Protein AF-A0A7C4N9R4-F1 (afdb_monomer)

Solvent-accessible surface area (backbone atoms only — not comparable to full-atom values): 5706 Å² total; per-residue (Å²): 134,59,68,68,58,55,52,54,51,51,54,52,52,48,67,73,39,48,69,63,49,50,54,56,51,49,53,52,53,55,53,52,48,53,55,52,50,52,53,49,50,54,52,49,50,53,50,51,52,51,52,51,42,49,74,77,51,40,91,87,53,85,85,86,76,92,73,82,71,53,86,92,49,47,90,48,56,90,73,58,88,70,93,50,72,66,64,56,61,74,74,109

Radius of gyration: 31.77 Å; Cα contacts (8 Å, |Δi|>4): 8; chains: 1; bounding box: 55×22×89 Å

pLDDT: mean 88.39, std 7.87, range [57.03, 98.25]

Structure (mmCIF, N/CA/C/O backbone):
data_AF-A0A7C4N9R4-F1
#
_entry.id   AF-A0A7C4N9R4-F1
#
loop_
_atom_site.group_PDB
_atom_site.id
_atom_site.type_symbol
_atom_site.label_atom_id
_atom_site.label_alt_id
_atom_site.label_comp_id
_atom_site.label_asym_id
_atom_site.label_entity_id
_atom_site.label_seq_id
_atom_site.pdbx_PDB_ins_code
_atom_site.Cartn_x
_atom_site.Cartn_y
_atom_site.Cartn_z
_atom_site.occupancy
_atom_site.B_iso_or_equiv
_atom_site.auth_seq_id
_atom_site.auth_comp_id
_atom_site.auth_asym_id
_atom_site.auth_atom_id
_atom_site.pdbx_PDB_model_num
ATOM 1 N N . MET A 1 1 ? 16.569 14.917 -42.619 1.00 57.03 1 MET A N 1
ATOM 2 C CA . MET A 1 1 ? 17.006 13.756 -41.808 1.00 57.03 1 MET A CA 1
ATOM 3 C C . MET A 1 1 ? 15.763 12.986 -41.402 1.00 57.03 1 MET A C 1
ATOM 5 O O . MET A 1 1 ? 14.921 13.553 -40.723 1.00 57.03 1 MET A O 1
ATOM 9 N N . ASN A 1 2 ? 15.597 11.750 -41.877 1.00 86.19 2 ASN A N 1
ATOM 10 C CA . ASN A 1 2 ? 14.375 10.978 -41.631 1.00 86.19 2 ASN A CA 1
ATOM 11 C C . ASN A 1 2 ? 14.369 10.428 -40.199 1.00 86.19 2 ASN A C 1
ATOM 13 O O . ASN A 1 2 ? 15.361 9.837 -39.770 1.00 86.19 2 ASN A O 1
ATOM 17 N N . LEU A 1 3 ? 13.250 10.583 -39.483 1.00 88.00 3 LEU A N 1
ATOM 18 C CA . LEU A 1 3 ? 13.058 10.098 -38.106 1.00 88.00 3 LEU A CA 1
ATOM 19 C C . LEU A 1 3 ? 13.391 8.599 -37.969 1.00 88.00 3 LEU A C 1
ATOM 21 O O . LEU A 1 3 ? 14.008 8.170 -36.997 1.00 88.00 3 LEU A O 1
ATOM 25 N N . ALA A 1 4 ? 13.061 7.822 -39.005 1.00 89.75 4 ALA A N 1
ATOM 26 C CA . ALA A 1 4 ? 13.375 6.401 -39.106 1.00 89.75 4 ALA A CA 1
ATOM 27 C C . ALA A 1 4 ? 14.886 6.113 -39.024 1.00 89.75 4 ALA A C 1
ATOM 29 O O . ALA A 1 4 ? 15.297 5.186 -38.332 1.00 89.75 4 ALA A O 1
ATOM 30 N N . ASN A 1 5 ? 15.726 6.939 -39.658 1.00 91.19 5 ASN A N 1
ATOM 31 C CA . ASN A 1 5 ? 17.179 6.759 -39.607 1.00 91.19 5 ASN A CA 1
ATOM 32 C C . ASN A 1 5 ? 17.736 7.076 -38.212 1.00 91.19 5 ASN A C 1
ATOM 34 O O . ASN A 1 5 ? 18.655 6.398 -37.762 1.00 91.19 5 ASN A O 1
ATOM 38 N N . ALA A 1 6 ? 17.169 8.058 -37.503 1.00 89.81 6 ALA A N 1
ATOM 39 C CA . ALA A 1 6 ? 17.585 8.385 -36.139 1.00 89.81 6 ALA A CA 1
ATOM 40 C C . ALA A 1 6 ? 17.281 7.241 -35.155 1.00 89.81 6 ALA A C 1
ATOM 42 O O . ALA A 1 6 ? 18.147 6.858 -34.368 1.00 89.81 6 ALA A O 1
ATOM 43 N N . LEU A 1 7 ? 16.088 6.641 -35.251 1.00 92.00 7 LEU A N 1
ATOM 44 C CA . LEU A 1 7 ? 15.712 5.469 -34.451 1.00 92.00 7 LEU A CA 1
ATOM 45 C C . LEU A 1 7 ? 16.626 4.270 -34.739 1.00 92.00 7 LEU A C 1
ATOM 47 O O . LEU A 1 7 ? 17.115 3.623 -33.813 1.00 92.00 7 LEU A O 1
ATOM 51 N N . LEU A 1 8 ? 16.907 4.006 -36.017 1.00 92.25 8 LEU A N 1
ATOM 52 C CA . LEU A 1 8 ? 17.722 2.867 -36.440 1.00 92.25 8 LEU A CA 1
ATOM 53 C C . LEU A 1 8 ? 19.186 2.997 -35.981 1.00 92.25 8 LEU A C 1
ATOM 55 O O . LEU A 1 8 ? 19.785 2.023 -35.520 1.00 92.25 8 LEU A O 1
ATOM 59 N N . VAL A 1 9 ? 19.746 4.210 -36.024 1.00 91.44 9 VAL A N 1
ATOM 60 C CA . VAL A 1 9 ? 21.082 4.507 -35.477 1.00 91.44 9 VAL A CA 1
ATOM 61 C C . VAL A 1 9 ? 21.100 4.379 -33.949 1.00 91.44 9 VAL A C 1
ATOM 63 O O . VAL A 1 9 ? 22.034 3.787 -33.403 1.00 91.44 9 VAL A O 1
ATOM 66 N N . GLY A 1 10 ? 20.061 4.854 -33.255 1.00 88.38 10 GLY A N 1
ATOM 67 C CA . GLY A 1 10 ? 19.928 4.710 -31.801 1.00 88.38 10 GLY A CA 1
ATOM 68 C C . GLY A 1 10 ? 19.888 3.247 -31.344 1.00 88.38 10 GLY A C 1
ATOM 69 O O . GLY A 1 10 ? 20.635 2.861 -30.443 1.00 88.38 10 GLY A O 1
ATOM 70 N N . LEU A 1 11 ? 19.095 2.403 -32.017 1.00 90.19 11 LEU A N 1
ATOM 71 C CA . LEU A 1 11 ? 19.055 0.959 -31.747 1.00 90.19 11 LEU A CA 1
ATOM 72 C C . LEU A 1 11 ? 20.422 0.300 -31.969 1.00 90.19 11 LEU A C 1
ATOM 74 O O . LEU A 1 11 ? 20.866 -0.503 -31.145 1.00 90.19 11 LEU A O 1
ATOM 78 N N . LYS A 1 12 ? 21.122 0.669 -33.050 1.00 90.62 12 LYS A N 1
ATOM 79 C CA . LYS A 1 12 ? 22.468 0.155 -33.338 1.00 90.62 12 LYS A CA 1
ATOM 80 C C . LYS A 1 12 ? 23.466 0.524 -32.235 1.00 90.62 12 LYS A C 1
ATOM 82 O O . LYS A 1 12 ? 24.302 -0.299 -31.870 1.00 90.62 12 LYS A O 1
ATOM 87 N N . HIS A 1 13 ? 23.352 1.723 -31.669 1.00 87.81 13 HIS A N 1
ATOM 88 C CA . HIS A 1 13 ? 24.212 2.188 -30.582 1.00 87.81 13 HIS A CA 1
ATOM 89 C C . HIS A 1 13 ? 23.984 1.413 -29.271 1.00 87.81 13 HIS A C 1
ATOM 91 O O . HIS A 1 13 ? 24.945 1.022 -28.608 1.00 87.81 13 HIS A O 1
ATOM 97 N N . ILE A 1 14 ? 22.725 1.110 -28.931 1.00 89.44 14 ILE A N 1
ATOM 98 C CA . ILE A 1 14 ? 22.378 0.240 -27.790 1.00 89.44 14 ILE A CA 1
ATOM 99 C C . ILE A 1 14 ? 22.977 -1.162 -27.987 1.00 89.44 14 ILE A C 1
ATOM 101 O O . ILE A 1 14 ? 23.542 -1.748 -27.064 1.00 89.44 14 ILE A O 1
ATOM 105 N N . TRP A 1 15 ? 22.909 -1.690 -29.212 1.00 88.38 15 TRP A N 1
ATOM 106 C CA . TRP A 1 15 ? 23.471 -2.999 -29.550 1.00 88.38 15 TRP A CA 1
ATOM 107 C C . TRP A 1 15 ? 25.002 -3.055 -29.500 1.00 88.38 15 TRP A C 1
ATOM 109 O O . TRP A 1 15 ? 25.553 -4.114 -29.186 1.00 88.38 15 TRP A O 1
ATOM 119 N N . ALA A 1 16 ? 25.678 -1.940 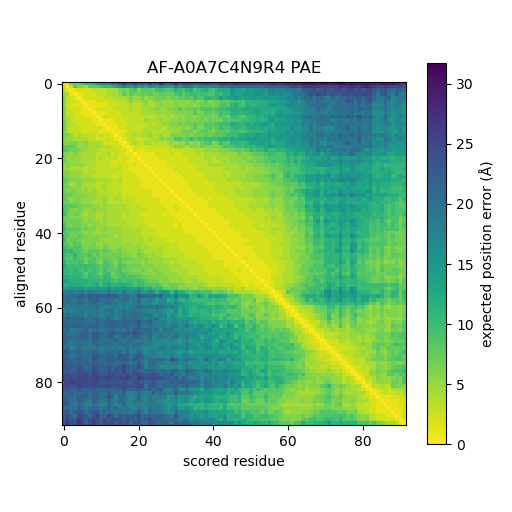-29.789 1.00 92.06 16 ALA A N 1
ATOM 120 C CA . ALA A 1 16 ? 27.133 -1.820 -29.730 1.00 92.06 16 ALA A CA 1
ATOM 121 C C . ALA A 1 16 ? 27.666 -1.767 -28.285 1.00 92.06 16 ALA A C 1
ATOM 123 O O . ALA A 1 16 ? 28.744 -2.291 -28.011 1.00 92.06 16 ALA A O 1
ATOM 124 N N . HIS A 1 17 ? 26.901 -1.204 -27.341 1.00 91.50 17 HIS A N 1
ATOM 125 C CA . HIS A 1 17 ? 27.314 -1.028 -25.941 1.00 91.50 17 HIS A CA 1
ATOM 126 C C . HIS A 1 17 ? 26.474 -1.848 -24.954 1.00 91.50 17 HIS A C 1
ATOM 128 O O . HIS A 1 17 ? 25.941 -1.326 -23.973 1.00 91.50 17 HIS A O 1
ATOM 134 N N . LYS A 1 18 ? 26.422 -3.165 -25.180 1.00 89.06 18 LYS A N 1
ATOM 135 C CA . LYS A 1 18 ? 25.600 -4.120 -24.415 1.00 89.06 18 LYS A CA 1
ATOM 136 C C . LYS A 1 18 ? 25.760 -3.978 -22.896 1.00 89.06 18 LYS A C 1
ATOM 138 O O . LYS A 1 18 ? 24.762 -3.886 -22.196 1.00 89.06 18 LYS A O 1
ATOM 143 N N . PHE A 1 19 ? 26.992 -3.903 -22.384 1.00 93.06 19 PHE A N 1
ATOM 144 C CA . PHE A 1 19 ? 27.240 -3.844 -20.935 1.00 93.06 19 PHE A CA 1
ATOM 145 C C . PHE A 1 19 ? 26.679 -2.571 -20.288 1.00 93.06 19 PHE A C 1
ATOM 147 O O . PHE A 1 19 ? 25.941 -2.637 -19.307 1.00 93.06 19 PHE A O 1
ATOM 154 N N . ARG A 1 20 ? 26.975 -1.408 -20.880 1.00 93.25 20 ARG A N 1
ATOM 155 C CA . ARG A 1 20 ? 26.483 -0.117 -20.388 1.00 93.25 20 ARG A CA 1
ATOM 156 C C . ARG A 1 20 ? 24.960 -0.051 -20.457 1.00 93.25 20 ARG A C 1
ATOM 158 O O . ARG A 1 20 ? 24.335 0.323 -19.473 1.00 93.25 20 ARG A O 1
ATOM 165 N N . SER A 1 21 ? 24.378 -0.442 -21.592 1.00 93.81 21 SER A N 1
ATOM 166 C CA . SER A 1 21 ? 22.927 -0.427 -21.792 1.00 93.81 21 SER A CA 1
ATOM 167 C C . SER A 1 21 ? 22.190 -1.367 -20.837 1.00 93.81 21 SER A C 1
ATOM 169 O O . SER A 1 21 ? 21.154 -0.987 -20.295 1.0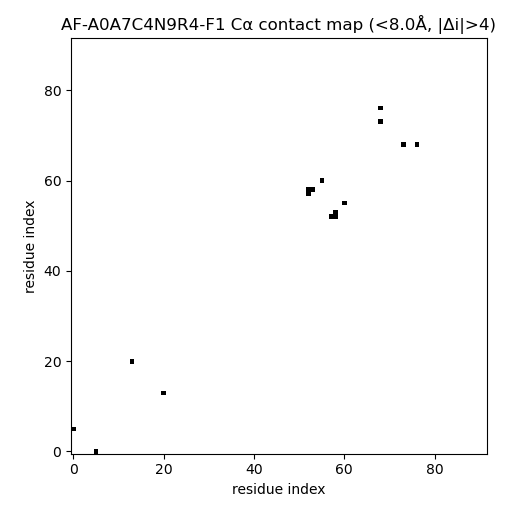0 93.81 21 SER A O 1
ATOM 171 N N . VAL A 1 22 ? 22.728 -2.563 -20.577 1.00 94.25 22 VAL A N 1
ATOM 172 C CA . VAL A 1 22 ? 22.143 -3.505 -19.611 1.00 94.25 22 VAL A CA 1
ATOM 173 C C . VAL A 1 22 ? 22.176 -2.924 -18.201 1.00 94.25 22 VAL A C 1
ATOM 175 O O . VAL A 1 22 ? 21.141 -2.907 -17.540 1.00 94.25 22 VAL A O 1
ATOM 178 N N . LEU A 1 23 ? 23.315 -2.384 -17.754 1.00 95.56 23 LEU A N 1
ATOM 179 C CA . LEU A 1 23 ? 23.438 -1.838 -16.401 1.00 95.56 23 LEU A CA 1
ATOM 180 C C . LEU A 1 23 ? 22.494 -0.648 -16.164 1.00 95.56 23 LEU A C 1
ATOM 182 O O . LEU A 1 23 ? 21.852 -0.568 -15.118 1.00 95.56 23 LEU A O 1
ATOM 186 N N . THR A 1 24 ? 22.347 0.243 -17.152 1.00 94.44 24 THR A N 1
ATOM 187 C CA . THR A 1 24 ? 21.419 1.381 -17.049 1.00 94.44 24 THR A CA 1
ATOM 188 C C . THR A 1 24 ? 19.959 0.939 -17.010 1.00 94.44 24 THR A C 1
ATOM 190 O O . THR A 1 24 ? 19.180 1.474 -16.227 1.00 94.44 24 THR A O 1
ATOM 193 N N . MET A 1 25 ? 19.584 -0.057 -17.819 1.00 95.25 25 MET A N 1
ATOM 194 C CA . MET A 1 25 ? 18.213 -0.571 -17.837 1.00 95.25 25 MET A CA 1
ATOM 195 C C . MET A 1 25 ? 17.882 -1.335 -16.555 1.00 95.25 25 MET A C 1
ATOM 197 O O . MET A 1 25 ? 16.802 -1.146 -16.002 1.00 95.25 25 MET A O 1
ATOM 201 N N . LEU A 1 26 ? 18.821 -2.136 -16.04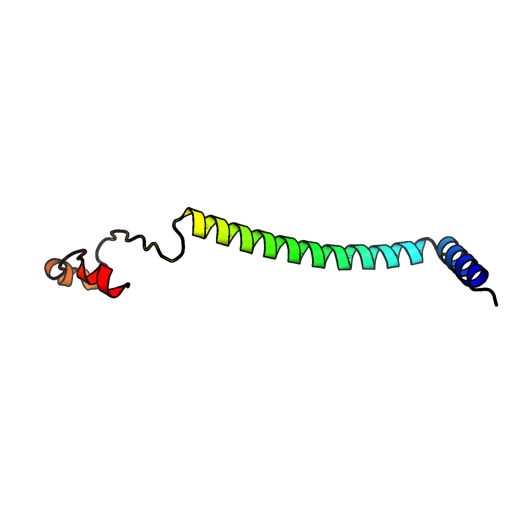1 1.00 96.31 26 LEU A N 1
ATOM 202 C CA . LEU A 1 26 ? 18.674 -2.816 -14.753 1.00 96.31 26 LEU A CA 1
ATOM 203 C C . LEU A 1 26 ? 18.441 -1.818 -13.619 1.00 96.31 26 LEU A C 1
ATOM 205 O O . LEU A 1 26 ? 17.522 -2.013 -12.833 1.00 96.31 26 LEU A O 1
ATOM 209 N N . GLY A 1 27 ? 19.209 -0.726 -13.567 1.00 96.38 27 GLY A N 1
ATOM 210 C CA . GLY A 1 27 ? 19.013 0.317 -12.557 1.00 96.38 27 GLY A CA 1
ATOM 211 C C . GLY A 1 27 ? 17.600 0.907 -12.579 1.00 96.38 27 GLY A C 1
ATOM 212 O O . GLY A 1 27 ? 16.971 1.037 -11.531 1.00 96.38 27 GLY A O 1
ATOM 213 N N . ILE A 1 28 ? 17.067 1.195 -13.771 1.00 97.06 28 ILE A N 1
ATOM 214 C CA . ILE A 1 28 ? 15.704 1.728 -13.926 1.00 97.06 28 ILE A CA 1
ATOM 215 C C . ILE A 1 28 ? 14.657 0.691 -13.496 1.00 97.06 28 ILE A C 1
ATOM 217 O O . ILE A 1 28 ? 13.745 1.020 -12.740 1.00 97.06 28 ILE A O 1
ATOM 221 N N . VAL A 1 29 ? 14.793 -0.565 -13.934 1.00 97.12 29 VAL A N 1
ATOM 222 C CA . VAL A 1 29 ? 13.842 -1.638 -13.597 1.00 97.12 29 VAL A CA 1
ATOM 223 C C . VAL A 1 29 ? 13.831 -1.911 -12.094 1.00 97.12 29 VAL A C 1
ATOM 225 O O . VAL A 1 29 ? 12.759 -1.978 -11.493 1.00 97.12 29 VAL A O 1
ATOM 228 N N . LEU A 1 30 ? 15.001 -2.021 -11.465 1.00 96.88 30 LEU A N 1
ATOM 229 C CA . LEU A 1 30 ? 15.114 -2.230 -10.020 1.00 96.88 30 LEU A CA 1
ATOM 230 C C . LEU A 1 30 ? 14.588 -1.023 -9.228 1.00 96.88 30 LEU A C 1
ATOM 232 O O . LEU A 1 30 ? 13.894 -1.201 -8.230 1.00 96.88 30 LEU A O 1
ATOM 236 N N . GLY A 1 31 ? 14.844 0.200 -9.701 1.00 97.25 31 GLY A N 1
ATOM 237 C CA . GLY A 1 31 ? 14.340 1.419 -9.067 1.00 97.25 31 GLY A CA 1
ATOM 238 C C . GLY A 1 31 ? 12.812 1.511 -9.087 1.00 97.25 31 GLY A C 1
ATOM 239 O O . GLY A 1 31 ? 12.181 1.658 -8.040 1.00 97.25 31 GLY A O 1
ATOM 240 N N . VAL A 1 32 ? 12.203 1.374 -10.269 1.00 97.56 32 VAL A N 1
ATOM 241 C CA . VAL A 1 32 ? 10.741 1.465 -10.415 1.00 97.56 32 VAL A CA 1
ATOM 242 C C . VAL A 1 32 ? 10.046 0.290 -9.727 1.00 97.56 32 VAL A C 1
ATOM 244 O O . VAL A 1 32 ? 9.039 0.495 -9.051 1.00 97.56 32 VAL A O 1
ATOM 247 N N . SER A 1 33 ? 10.585 -0.929 -9.836 1.00 97.81 33 SER A N 1
ATOM 248 C CA . SER A 1 33 ? 9.977 -2.106 -9.197 1.00 97.81 33 SER A CA 1
ATOM 249 C C . SER A 1 33 ? 9.962 -2.014 -7.672 1.00 97.81 33 SER A C 1
ATOM 251 O O . SER A 1 33 ? 8.946 -2.359 -7.075 1.00 97.81 33 SER A O 1
ATOM 253 N N . SER A 1 34 ? 11.020 -1.492 -7.042 1.00 97.62 34 SER A N 1
ATOM 254 C CA . SER A 1 34 ? 11.061 -1.280 -5.588 1.00 97.62 34 SER A CA 1
ATOM 255 C C . SER A 1 34 ? 9.970 -0.311 -5.115 1.00 97.62 34 SER A C 1
ATOM 257 O O . SER A 1 34 ? 9.229 -0.610 -4.176 1.00 97.62 34 SER A O 1
ATOM 259 N N . LEU A 1 35 ? 9.798 0.812 -5.824 1.00 97.62 35 LEU A N 1
ATOM 260 C CA . LEU A 1 35 ? 8.752 1.791 -5.517 1.00 97.62 35 LEU A CA 1
ATOM 261 C C . LEU A 1 35 ? 7.354 1.177 -5.657 1.00 97.62 35 LEU A C 1
ATOM 263 O O . LEU A 1 35 ? 6.518 1.322 -4.764 1.00 97.62 35 LEU A O 1
ATOM 267 N N . VAL A 1 36 ? 7.110 0.461 -6.758 1.00 97.94 36 VAL A N 1
ATOM 268 C CA . VAL A 1 36 ? 5.823 -0.204 -7.005 1.00 97.94 36 VAL A CA 1
ATOM 269 C C . VAL A 1 36 ? 5.547 -1.277 -5.949 1.00 97.94 36 VAL A C 1
ATOM 271 O O . VAL A 1 36 ? 4.427 -1.351 -5.445 1.00 97.94 36 VAL A O 1
ATOM 274 N N . ALA A 1 37 ? 6.551 -2.073 -5.572 1.00 98.25 37 ALA A N 1
ATOM 275 C CA . ALA A 1 37 ? 6.414 -3.115 -4.559 1.00 98.25 37 ALA A CA 1
ATOM 276 C C . ALA A 1 37 ? 6.038 -2.532 -3.191 1.00 98.25 37 ALA A C 1
ATOM 278 O O . ALA A 1 37 ? 5.084 -2.998 -2.569 1.00 98.25 37 ALA A O 1
ATOM 279 N N . MET A 1 38 ? 6.728 -1.477 -2.746 1.00 98.19 38 MET A N 1
ATOM 280 C CA . MET A 1 38 ? 6.408 -0.815 -1.480 1.00 98.19 38 MET A CA 1
ATOM 281 C C . MET A 1 38 ? 4.984 -0.245 -1.489 1.00 98.19 38 MET A C 1
ATOM 283 O O . MET A 1 38 ? 4.228 -0.467 -0.544 1.00 98.19 38 MET A O 1
ATOM 287 N N . ALA A 1 39 ? 4.588 0.435 -2.569 1.00 97.75 39 ALA A N 1
ATOM 288 C CA . ALA A 1 39 ? 3.237 0.978 -2.700 1.00 97.75 39 ALA A CA 1
ATOM 289 C C . ALA A 1 39 ? 2.163 -0.124 -2.666 1.00 97.75 39 ALA A C 1
ATOM 291 O O . ALA A 1 39 ? 1.125 0.038 -2.022 1.00 97.75 39 ALA A O 1
ATOM 292 N N . ALA A 1 40 ? 2.422 -1.259 -3.322 1.00 98.25 40 ALA A N 1
ATOM 293 C CA . ALA A 1 40 ? 1.522 -2.406 -3.320 1.00 98.25 40 ALA A CA 1
ATOM 294 C C . ALA A 1 40 ? 1.383 -3.031 -1.924 1.00 98.25 40 ALA A C 1
ATOM 296 O O . ALA A 1 40 ? 0.266 -3.336 -1.512 1.00 98.25 40 ALA A O 1
ATOM 297 N N . ILE A 1 41 ? 2.487 -3.173 -1.181 1.00 98.12 41 ILE A N 1
ATOM 298 C CA . ILE A 1 41 ? 2.473 -3.690 0.195 1.00 98.12 41 ILE A CA 1
ATOM 299 C C . ILE A 1 41 ? 1.638 -2.783 1.098 1.00 98.12 41 ILE A C 1
ATOM 301 O O . ILE A 1 41 ? 0.728 -3.267 1.766 1.00 98.12 41 ILE A O 1
ATOM 305 N N . VAL A 1 42 ? 1.899 -1.472 1.079 1.00 97.56 42 VAL A N 1
ATOM 306 C CA . VAL A 1 42 ? 1.171 -0.505 1.917 1.00 97.56 42 VAL A CA 1
ATOM 307 C C . VAL A 1 42 ? -0.323 -0.543 1.612 1.00 97.56 42 VAL A C 1
ATOM 309 O O . VAL A 1 42 ? -1.137 -0.678 2.523 1.00 97.56 42 VAL A O 1
ATOM 312 N N . LYS A 1 43 ? -0.691 -0.511 0.328 1.00 97.50 43 LYS A N 1
ATOM 313 C CA . LYS A 1 43 ? -2.096 -0.568 -0.084 1.00 97.50 43 LYS A CA 1
ATOM 314 C C . LYS A 1 43 ? -2.755 -1.904 0.273 1.00 97.50 43 LYS A C 1
ATOM 316 O O . LYS A 1 43 ? -3.924 -1.934 0.645 1.00 97.50 43 LYS A O 1
ATOM 321 N N . GLY A 1 44 ? -2.010 -3.005 0.183 1.00 97.44 44 GLY A N 1
ATOM 322 C CA . GLY A 1 44 ? -2.465 -4.323 0.618 1.00 97.44 44 GLY A CA 1
ATOM 323 C C . GLY A 1 44 ? -2.745 -4.371 2.120 1.00 97.44 44 GLY A C 1
ATOM 324 O O . GLY A 1 44 ? -3.793 -4.864 2.530 1.00 97.44 44 GLY A O 1
ATOM 325 N N . MET A 1 45 ? -1.852 -3.804 2.933 1.00 97.38 45 MET A N 1
ATOM 326 C CA . MET A 1 45 ? -2.032 -3.706 4.384 1.00 97.38 45 MET A CA 1
ATOM 327 C C . MET A 1 45 ? -3.221 -2.820 4.758 1.00 97.38 45 MET A C 1
ATOM 329 O O . MET A 1 45 ? -4.005 -3.200 5.621 1.00 97.38 45 MET A O 1
ATOM 333 N N . GLU A 1 46 ? -3.381 -1.667 4.108 1.00 96.38 46 GLU A N 1
ATOM 334 C CA . GLU A 1 46 ? -4.506 -0.757 4.350 1.00 96.38 46 GLU A CA 1
ATOM 335 C C . GLU A 1 46 ? -5.848 -1.439 4.059 1.00 96.38 46 GLU A C 1
ATOM 337 O O . GLU A 1 46 ? -6.755 -1.421 4.894 1.00 96.38 46 GLU A O 1
ATOM 342 N N . ASN A 1 47 ? -5.950 -2.114 2.910 1.00 97.00 47 ASN A N 1
ATOM 343 C CA . ASN A 1 47 ? -7.143 -2.874 2.546 1.00 97.00 47 ASN A CA 1
ATOM 344 C C . ASN A 1 47 ? -7.401 -4.026 3.526 1.00 97.00 47 ASN A C 1
ATOM 346 O O . ASN A 1 47 ? -8.520 -4.161 4.013 1.00 97.00 47 ASN A O 1
ATOM 350 N N . GLY A 1 48 ? -6.373 -4.809 3.870 1.00 95.38 48 GLY A N 1
ATOM 351 C CA . GLY A 1 48 ? -6.506 -5.919 4.814 1.00 95.38 48 GLY A CA 1
ATOM 352 C C . GLY A 1 48 ? -6.913 -5.458 6.216 1.00 95.38 48 GLY A C 1
ATOM 353 O O . GLY A 1 48 ? -7.770 -6.072 6.846 1.00 95.38 48 GLY A O 1
ATOM 354 N N . MET A 1 49 ? -6.366 -4.335 6.691 1.00 93.50 49 MET A N 1
ATOM 355 C CA . MET A 1 49 ? -6.754 -3.738 7.970 1.00 93.50 49 MET A CA 1
ATOM 356 C C . MET A 1 49 ? -8.206 -3.257 7.941 1.00 93.50 49 MET A C 1
ATOM 358 O O . MET A 1 49 ? -8.951 -3.486 8.893 1.00 93.50 49 MET A O 1
ATOM 362 N N . LYS A 1 50 ? -8.630 -2.631 6.840 1.00 92.06 50 LYS A N 1
ATOM 363 C CA . LYS A 1 50 ? -10.017 -2.196 6.656 1.00 92.06 50 LYS A CA 1
ATOM 364 C C . LYS A 1 50 ? -10.983 -3.381 6.617 1.00 92.06 50 LYS A C 1
ATOM 366 O O . LYS A 1 50 ? -12.019 -3.332 7.272 1.00 92.06 50 LYS A O 1
ATOM 371 N N . GLU A 1 51 ? -10.652 -4.444 5.892 1.00 93.88 51 GLU A N 1
ATOM 372 C CA . GLU A 1 51 ? -11.458 -5.668 5.840 1.00 93.88 51 GLU A CA 1
ATOM 373 C C . GLU A 1 51 ? -11.546 -6.345 7.210 1.00 93.88 51 GLU A C 1
ATOM 375 O O . GLU A 1 51 ? -12.642 -6.705 7.639 1.00 93.88 51 GLU A O 1
ATOM 380 N N . ALA A 1 52 ? -10.430 -6.443 7.939 1.00 90.12 52 ALA A N 1
ATOM 381 C CA . ALA A 1 52 ? -10.414 -6.973 9.300 1.00 90.12 52 ALA A CA 1
ATOM 382 C C . ALA A 1 52 ? -11.276 -6.129 10.252 1.00 90.12 52 ALA A C 1
ATOM 384 O O . ALA A 1 52 ? -12.049 -6.678 11.037 1.00 90.12 52 ALA 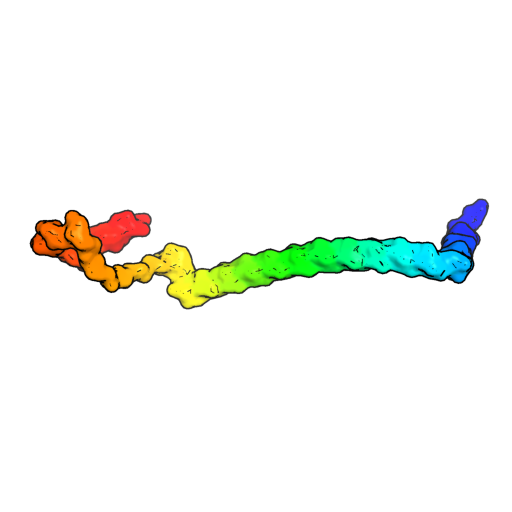A O 1
ATOM 385 N N . LEU A 1 53 ? -11.194 -4.799 10.156 1.00 89.31 53 LEU A N 1
ATOM 386 C CA . LEU A 1 53 ? -12.020 -3.882 10.940 1.00 89.31 53 LEU A CA 1
ATOM 387 C C . LEU A 1 53 ? -13.514 -4.084 10.652 1.00 89.31 53 LEU A C 1
ATOM 389 O O . LEU A 1 53 ? -14.315 -4.197 11.579 1.00 89.31 53 LEU A O 1
ATOM 393 N N . ILE A 1 54 ? -13.888 -4.177 9.374 1.00 88.69 54 ILE A N 1
ATOM 394 C CA . ILE A 1 54 ? -15.271 -4.440 8.962 1.00 88.69 54 ILE A CA 1
ATOM 395 C C . ILE A 1 54 ? -15.731 -5.804 9.495 1.00 88.69 54 ILE A C 1
ATOM 397 O O . ILE A 1 54 ? -16.806 -5.894 10.086 1.00 88.69 54 ILE A O 1
ATOM 401 N N . ALA A 1 55 ? -14.906 -6.847 9.368 1.00 88.00 55 ALA A N 1
ATOM 402 C CA . ALA A 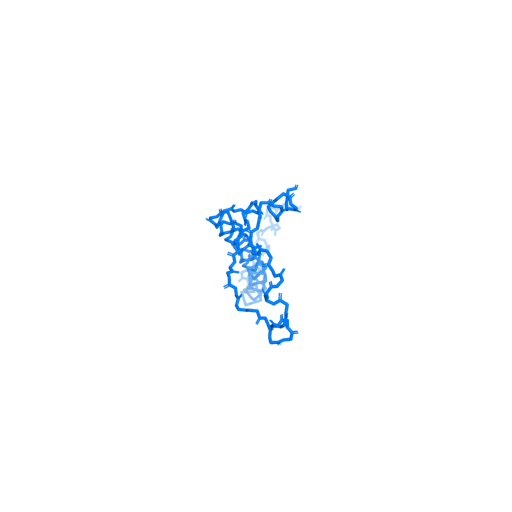1 55 ? -15.223 -8.190 9.851 1.00 88.00 55 ALA A CA 1
ATOM 403 C C . ALA A 1 55 ? -15.419 -8.253 11.377 1.00 88.00 55 ALA A C 1
ATOM 405 O O . ALA A 1 55 ? -16.248 -9.024 11.862 1.00 88.00 55 ALA A O 1
ATOM 406 N N . MET A 1 56 ? -14.704 -7.425 12.147 1.00 84.94 56 MET A N 1
ATOM 407 C CA . MET A 1 56 ? -14.873 -7.341 13.603 1.00 84.94 56 MET A CA 1
ATOM 408 C C . MET A 1 56 ? -16.178 -6.646 14.031 1.00 84.94 56 MET A C 1
ATOM 410 O O . MET A 1 56 ? -16.604 -6.813 15.180 1.00 84.94 56 MET A O 1
ATOM 414 N N . GLY A 1 57 ? -16.858 -5.958 13.109 1.00 82.50 57 GLY A N 1
ATOM 415 C CA . GLY A 1 57 ? -18.117 -5.244 13.336 1.00 82.50 57 GLY A CA 1
ATOM 416 C C . GLY A 1 57 ? -18.053 -3.741 13.064 1.00 82.50 57 GLY A C 1
ATOM 417 O O . GLY A 1 57 ? -18.974 -3.031 13.451 1.00 82.50 57 GLY A O 1
ATOM 418 N N . GLY A 1 58 ? -16.996 -3.264 12.398 1.00 81.50 58 GLY A N 1
ATOM 419 C CA . GLY A 1 58 ? -16.835 -1.862 12.024 1.00 81.50 58 GLY A CA 1
ATOM 420 C C . GLY A 1 58 ? -16.457 -0.952 13.193 1.00 81.50 58 GLY A C 1
ATOM 421 O O . GLY A 1 58 ? -16.120 -1.413 14.282 1.00 81.50 58 GLY A O 1
ATOM 422 N N . LEU A 1 59 ? -16.494 0.359 12.944 1.00 75.88 59 LEU A N 1
ATOM 423 C CA . LEU A 1 59 ? -16.215 1.383 13.959 1.00 75.88 59 LEU A CA 1
ATOM 424 C C . LEU A 1 59 ? -17.375 1.572 14.946 1.00 75.88 59 LEU A C 1
ATOM 426 O O . LEU A 1 59 ? -17.165 2.092 16.035 1.00 75.88 59 LEU A O 1
ATOM 430 N N . ASP A 1 60 ? -18.570 1.102 14.590 1.00 76.44 60 ASP A N 1
ATOM 431 C CA . ASP A 1 60 ? -19.791 1.278 15.384 1.00 76.44 60 ASP A CA 1
ATOM 432 C C . ASP A 1 60 ? -19.936 0.231 16.501 1.00 76.44 60 ASP A C 1
ATOM 434 O O . ASP A 1 60 ? -20.900 0.247 17.267 1.00 76.44 60 ASP A O 1
ATOM 438 N N . LYS A 1 61 ? -18.992 -0.716 16.603 1.00 75.88 61 LYS A N 1
ATOM 439 C CA . LYS A 1 61 ? -19.040 -1.805 17.579 1.00 75.88 61 LYS A CA 1
ATOM 440 C C . LYS A 1 61 ? -17.932 -1.665 18.614 1.00 75.88 61 LYS A C 1
ATOM 442 O O . LYS A 1 61 ? -16.760 -1.913 18.338 1.00 75.88 61 LYS A O 1
ATOM 447 N N . VAL A 1 62 ? -18.330 -1.370 19.847 1.00 77.25 62 VAL A N 1
ATOM 448 C CA . VAL A 1 62 ? -17.436 -1.346 21.009 1.00 77.25 62 VAL A CA 1
ATOM 449 C C . VAL A 1 62 ? -17.523 -2.682 21.746 1.00 77.25 62 VAL A C 1
ATOM 451 O O . VAL A 1 62 ? -18.595 -3.104 22.176 1.00 77.25 62 VAL A O 1
ATOM 454 N 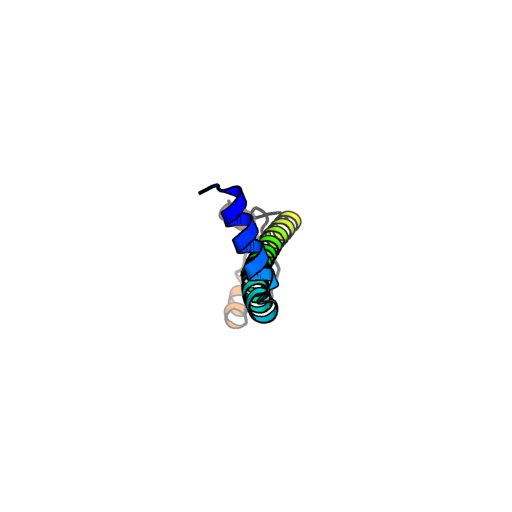N . LEU A 1 63 ? -16.388 -3.369 21.887 1.00 76.81 63 LEU A N 1
ATOM 455 C CA . LEU A 1 63 ? -16.274 -4.590 22.687 1.00 76.81 63 LEU A CA 1
ATOM 456 C C . LEU A 1 63 ? -15.767 -4.230 24.083 1.00 76.81 63 LEU A C 1
ATOM 458 O O . LEU A 1 63 ? -14.621 -3.818 24.240 1.00 76.81 63 LEU A O 1
ATOM 462 N N . THR A 1 64 ? -16.598 -4.419 25.101 1.00 79.75 64 THR A N 1
ATOM 463 C CA . THR A 1 64 ? -16.207 -4.226 26.499 1.00 79.75 64 THR A CA 1
ATOM 464 C C . THR A 1 64 ? -15.733 -5.554 27.091 1.00 79.75 64 THR A C 1
ATOM 466 O O . THR A 1 64 ? -16.472 -6.544 27.126 1.00 79.75 64 THR A O 1
ATOM 469 N N . ARG A 1 65 ? -14.481 -5.598 27.560 1.00 79.50 65 ARG A N 1
ATOM 470 C CA . ARG A 1 65 ? -13.906 -6.744 28.283 1.00 79.50 65 ARG A CA 1
ATOM 471 C C . ARG A 1 65 ? -13.883 -6.449 29.771 1.00 79.50 65 ARG A C 1
ATOM 473 O O . ARG A 1 65 ? -13.597 -5.326 30.165 1.00 79.50 65 ARG A O 1
ATOM 480 N N . ASP A 1 66 ? -14.272 -7.438 30.566 1.00 79.75 66 ASP A N 1
ATOM 481 C CA . ASP A 1 66 ? -14.168 -7.326 32.015 1.00 79.75 66 ASP A CA 1
ATOM 482 C C . ASP A 1 66 ? -12.713 -7.589 32.388 1.00 79.75 66 ASP A C 1
ATOM 484 O O . ASP A 1 66 ? -12.163 -8.637 32.048 1.00 79.75 66 ASP A O 1
ATOM 488 N N . GLU A 1 67 ? -12.094 -6.605 33.027 1.00 81.81 67 GLU A N 1
ATOM 489 C CA . GLU A 1 67 ? -10.799 -6.744 33.682 1.00 81.81 67 GLU A CA 1
ATOM 490 C C . GLU A 1 67 ? -10.979 -6.554 35.185 1.00 81.81 67 GLU A C 1
ATOM 492 O O . GLU A 1 67 ? -11.899 -5.865 35.637 1.00 81.81 67 GLU A O 1
ATOM 497 N N . ASP A 1 68 ? -10.093 -7.178 35.958 1.00 83.19 68 ASP A N 1
ATOM 498 C CA . ASP A 1 68 ? -10.047 -6.970 37.397 1.00 83.19 68 A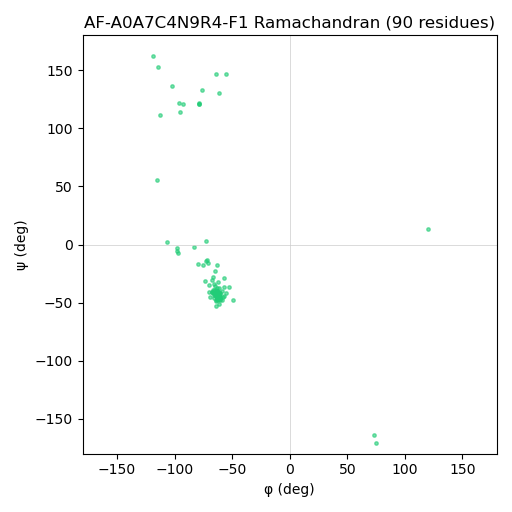SP A CA 1
ATOM 499 C C . ASP A 1 68 ? -9.685 -5.517 37.719 1.00 83.19 68 ASP A C 1
ATOM 501 O O . ASP A 1 68 ? -8.915 -4.859 37.015 1.00 83.19 68 ASP A O 1
ATOM 505 N N . VAL A 1 69 ? -10.246 -5.011 38.817 1.00 83.31 69 VAL A N 1
ATOM 506 C CA . VAL A 1 69 ? -10.015 -3.634 39.255 1.00 83.31 69 VAL A CA 1
ATOM 507 C C . VAL A 1 69 ? -8.519 -3.436 39.549 1.00 83.31 69 VAL A C 1
ATOM 509 O O . VAL A 1 69 ? -7.942 -4.228 40.299 1.00 83.31 69 VAL A O 1
ATOM 512 N N . PRO A 1 70 ? -7.874 -2.382 39.014 1.00 87.88 70 PRO A N 1
ATOM 513 C CA . PRO A 1 70 ? -6.472 -2.100 39.296 1.00 87.88 70 PRO A CA 1
ATOM 514 C C . PRO A 1 70 ? -6.196 -1.972 40.809 1.00 87.88 70 PRO A C 1
ATOM 516 O O . PRO A 1 70 ? -7.022 -1.395 41.520 1.00 87.88 70 PRO A O 1
ATOM 519 N N . PRO A 1 71 ? -5.012 -2.372 41.320 1.00 86.69 71 PRO A N 1
ATOM 520 C CA . PRO A 1 71 ? -4.735 -2.419 42.767 1.00 86.69 71 PRO A CA 1
ATOM 521 C C . PRO A 1 71 ? -4.923 -1.085 43.508 1.00 86.69 71 PRO A C 1
ATOM 523 O O . PRO A 1 71 ? -5.266 -1.043 44.682 1.00 86.69 71 PRO A O 1
ATOM 526 N N . HIS A 1 72 ? -4.723 0.041 42.819 1.00 88.50 72 HIS A N 1
ATOM 527 C CA . HIS A 1 72 ? -4.901 1.380 43.387 1.00 88.50 72 HIS A CA 1
ATOM 528 C C . HIS A 1 72 ? -6.376 1.827 43.456 1.00 88.50 72 HIS A C 1
ATOM 530 O O . HIS A 1 72 ? -6.702 2.767 44.178 1.00 88.50 72 HIS A O 1
ATOM 536 N N . GLN A 1 73 ? -7.275 1.162 42.725 1.00 84.25 73 GLN A N 1
ATOM 537 C CA . GLN A 1 73 ? -8.719 1.428 42.681 1.00 84.25 73 GLN A CA 1
ATOM 538 C C . GLN A 1 73 ? -9.542 0.365 43.414 1.00 84.25 73 GLN A C 1
ATOM 540 O O . GLN A 1 73 ? -10.762 0.470 43.463 1.00 84.25 73 GLN A O 1
ATOM 545 N N . GLU A 1 74 ? -8.899 -0.626 44.033 1.00 83.44 74 GLU A N 1
ATOM 546 C CA . GLU A 1 74 ? -9.580 -1.748 44.685 1.00 83.44 74 GLU A CA 1
ATOM 547 C C . GLU A 1 74 ? -10.576 -1.287 45.767 1.00 83.44 74 GLU A C 1
ATOM 549 O O . GLU A 1 74 ? -11.688 -1.799 45.849 1.00 83.44 74 GLU A O 1
ATOM 554 N N . HIS A 1 75 ? -10.244 -0.223 46.506 1.00 84.75 75 HIS A N 1
ATOM 555 C CA . HIS A 1 75 ? -11.124 0.419 47.495 1.00 84.75 75 HIS A CA 1
ATOM 556 C C . HIS A 1 75 ? -12.422 1.037 46.929 1.00 84.75 75 HIS A C 1
ATOM 558 O O . HIS A 1 75 ? -13.344 1.323 47.691 1.00 84.75 75 HIS A O 1
ATOM 564 N N . LEU A 1 76 ? -12.501 1.269 45.614 1.00 83.38 76 LEU A N 1
ATOM 565 C CA . LEU A 1 76 ? -13.685 1.801 44.924 1.00 83.38 76 LEU A CA 1
ATOM 566 C C . LEU A 1 76 ? -14.527 0.696 44.281 1.00 83.38 76 LEU A C 1
ATOM 568 O O . LEU A 1 76 ? -15.585 0.988 43.725 1.00 83.38 76 LEU A O 1
ATOM 572 N N . LYS A 1 77 ? -14.090 -0.567 44.363 1.00 81.19 77 LYS A N 1
ATOM 573 C CA . LYS A 1 77 ? -14.788 -1.707 43.759 1.00 81.19 77 LYS A CA 1
ATOM 574 C C . LYS A 1 77 ? -16.237 -1.805 44.230 1.00 81.19 77 LYS A C 1
ATOM 576 O O . LYS A 1 77 ? -17.130 -2.005 43.414 1.00 81.19 77 LYS A O 1
ATOM 581 N N . ASP A 1 78 ? -16.470 -1.576 45.519 1.00 83.56 78 ASP A N 1
ATOM 582 C CA . ASP A 1 78 ? -17.804 -1.652 46.125 1.00 83.56 78 ASP A CA 1
ATOM 583 C C . ASP A 1 78 ? -18.721 -0.484 45.717 1.00 83.56 78 ASP A C 1
ATOM 585 O O . ASP A 1 78 ? -19.928 -0.530 45.941 1.00 83.56 78 ASP A O 1
ATOM 589 N N . GLN A 1 79 ? -18.158 0.569 45.114 1.00 82.06 79 GLN A N 1
ATOM 590 C CA . GLN A 1 79 ? -18.889 1.752 44.648 1.00 82.06 79 GLN A CA 1
ATOM 591 C C . GLN A 1 79 ? -19.213 1.694 43.148 1.00 82.06 79 GLN A C 1
ATOM 593 O O . GLN A 1 79 ? -19.904 2.576 42.639 1.00 82.06 79 GLN A O 1
ATOM 598 N N . ALA A 1 80 ? -18.728 0.681 42.424 1.00 79.00 80 ALA A N 1
ATOM 599 C CA . ALA A 1 80 ? -18.942 0.568 40.989 1.00 79.00 80 ALA A CA 1
ATOM 600 C C . ALA A 1 80 ? -20.361 0.032 40.683 1.00 79.00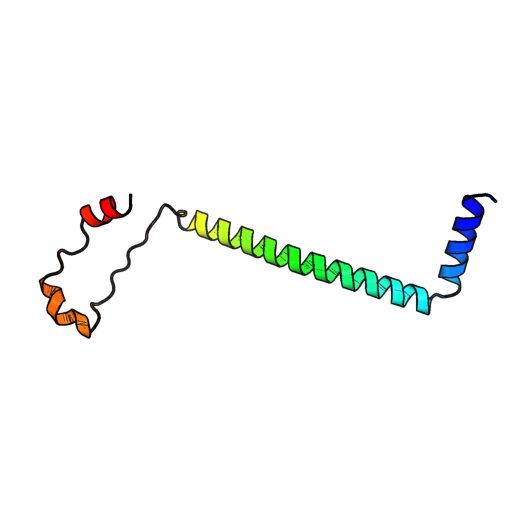 80 ALA A C 1
ATOM 602 O O . ALA A 1 80 ? -20.683 -1.090 41.074 1.00 79.00 80 ALA A O 1
ATOM 603 N N . PRO A 1 81 ? -21.204 0.765 39.926 1.00 78.44 81 PRO A N 1
ATOM 604 C CA . PRO A 1 81 ? -22.551 0.314 39.550 1.00 78.44 81 PRO A CA 1
ATOM 605 C C . PRO A 1 81 ? -22.562 -0.799 38.480 1.00 78.44 81 PRO A C 1
ATOM 607 O O . PRO A 1 81 ? -23.631 -1.224 38.043 1.00 78.44 81 PRO A O 1
ATOM 610 N N . GLY A 1 82 ? -21.391 -1.285 38.057 1.00 79.81 82 GLY A N 1
ATOM 611 C CA . GLY A 1 82 ? -21.242 -2.242 36.961 1.00 79.81 82 GLY A CA 1
ATOM 612 C C . GLY A 1 82 ? -21.473 -1.603 35.588 1.00 79.81 82 GLY A C 1
ATOM 613 O O . GLY A 1 82 ? -21.443 -0.384 35.447 1.00 79.81 82 GLY A O 1
ATOM 614 N N . ARG A 1 83 ? -21.685 -2.435 34.559 1.00 81.50 83 ARG A N 1
ATOM 615 C CA . ARG A 1 83 ? -22.006 -1.972 33.199 1.00 81.50 83 ARG A CA 1
ATOM 616 C C . ARG A 1 83 ? -23.478 -1.588 33.114 1.00 81.50 83 ARG A C 1
ATOM 618 O O . ARG A 1 83 ? -24.346 -2.437 33.325 1.00 81.50 83 ARG A O 1
ATOM 625 N N . THR A 1 84 ? -23.765 -0.341 32.765 1.00 86.12 84 THR A N 1
ATOM 626 C CA . THR A 1 84 ? -25.128 0.196 32.712 1.00 86.12 84 THR A CA 1
ATOM 627 C C . THR A 1 84 ? -25.511 0.659 31.307 1.00 86.12 84 THR A C 1
ATOM 629 O O . THR A 1 84 ? -24.667 0.920 30.454 1.00 86.12 84 THR A O 1
ATOM 632 N N . MET A 1 85 ? -26.816 0.813 31.056 1.00 85.69 85 MET A N 1
ATOM 633 C CA . MET A 1 85 ? -27.297 1.415 29.804 1.00 85.69 85 MET A CA 1
ATOM 634 C C . MET A 1 85 ? -26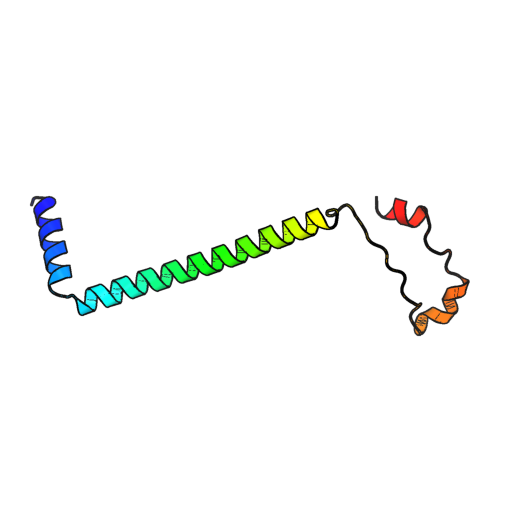.890 2.888 29.665 1.00 85.69 85 MET A C 1
ATOM 636 O O . MET A 1 85 ? -26.822 3.383 28.546 1.00 85.69 85 MET A O 1
ATOM 640 N N . LEU A 1 86 ? -26.598 3.585 30.771 1.00 86.00 86 LEU A N 1
ATOM 641 C CA . LEU A 1 86 ? -26.081 4.956 30.726 1.00 86.00 86 LEU A CA 1
ATOM 642 C C . LEU A 1 86 ? -24.720 5.009 30.027 1.00 86.00 86 LEU A C 1
ATOM 644 O O . LEU A 1 86 ? -24.487 5.921 29.240 1.00 86.00 86 LEU A O 1
ATOM 648 N N . ASP A 1 87 ? -23.880 3.993 30.237 1.00 81.88 87 ASP A N 1
ATOM 649 C CA . ASP A 1 87 ? -22.580 3.880 29.569 1.00 81.88 87 ASP A CA 1
ATOM 650 C C . ASP A 1 87 ? -22.746 3.684 28.055 1.00 81.88 87 ASP A C 1
ATOM 652 O O . ASP A 1 87 ? -21.962 4.207 27.271 1.00 81.88 87 ASP A O 1
ATOM 656 N N . VAL A 1 88 ? -23.805 2.983 27.627 1.00 82.31 88 VAL A N 1
ATOM 657 C CA . VAL A 1 88 ? -24.140 2.813 26.202 1.00 82.31 88 VAL A CA 1
ATOM 658 C C . VAL A 1 88 ? -24.609 4.132 25.589 1.00 82.31 88 VAL A C 1
ATOM 660 O O . VAL A 1 88 ? -24.158 4.493 24.506 1.00 82.31 88 VAL A O 1
ATOM 663 N N . TYR A 1 89 ? -25.484 4.871 26.278 1.00 85.31 89 TYR A N 1
ATOM 664 C CA . TYR A 1 89 ? -25.956 6.175 25.801 1.00 85.31 89 TYR A CA 1
ATOM 665 C C . TYR A 1 89 ? -24.852 7.237 25.769 1.00 85.31 89 TYR A C 1
ATOM 667 O O . TYR A 1 89 ? -24.928 8.138 24.946 1.00 85.31 89 TYR A O 1
ATOM 675 N N . ALA A 1 90 ? -23.830 7.137 26.623 1.00 79.94 90 ALA A N 1
ATOM 676 C CA . ALA A 1 90 ? -22.682 8.045 26.606 1.00 79.94 90 ALA A CA 1
ATOM 677 C C . ALA A 1 90 ? -21.749 7.843 25.394 1.00 79.94 90 ALA A C 1
ATOM 679 O O . ALA A 1 90 ? -20.904 8.697 25.130 1.00 79.94 90 ALA A O 1
ATOM 680 N N . LEU A 1 91 ? -21.874 6.714 24.687 1.00 76.12 91 LEU A N 1
ATOM 681 C CA . LEU A 1 91 ? -21.080 6.373 23.501 1.00 76.12 91 LEU A CA 1
ATOM 682 C C . LEU A 1 91 ? -21.793 6.690 22.170 1.00 76.12 91 LEU A C 1
ATOM 684 O O . LEU A 1 91 ? -21.165 6.547 21.121 1.00 76.12 91 LEU A O 1
ATOM 688 N N . LEU A 1 92 ? -23.075 7.079 22.210 1.00 66.12 92 LEU A N 1
ATOM 689 C CA . LEU A 1 92 ? -23.891 7.521 21.065 1.00 66.12 92 LEU A CA 1
ATOM 690 C C . LEU A 1 92 ? -23.788 9.039 20.864 1.00 66.12 92 LEU A C 1
ATOM 692 O O . LEU A 1 92 ? -23.770 9.459 19.686 1.00 66.12 92 LEU A O 1
#

Secondary structure (DSSP, 8-state):
--HHHHHHHHHHHHHHTHHHHHHHHHHHHHHHHHHHHHHHHHHHHHHHHHHHHHHHT-TT---PPP-PPPTTTGGGGGG---S-HHHHHTT-

Mean predicted aligned error: 9.9 Å

Sequence (92 aa):
MNLANALLVGLKHIWAHKFRSVLTMLGIVLGVSSLVAMAAIVKGMENGMKEALIAMGGLDKVLTRDEDVPPHQEHLKDQAPGRTMLDVYALL

Foldseek 3Di:
DDPVVVVVVVVVVCVVCVVVNVVVVVVVCVVVVVVVVVVVVVVVVVVVVQVVCVVVPHPVDDDDDDDDDPPVCPVCPVVDPPDDVVVVVVVD